Protein AF-A0A932UAL4-F1 (afdb_monomer)

Nearest PDB structures (foldseek):
  3nqn-assembly1_B  TM=3.119E-01  e=5.604E-02  Deinococcus radiodurans
  2ns9-assembly1_B  TM=3.049E-01  e=2.982E-01  Aeropyrum pernix
  8w02-assembly2_B  TM=1.697E-01  e=5.238E+00  Homo sapiens
  4exz-assembly2_B  TM=1.674E-01  e=8.444E+00  Homo sapiens

Radius of gyration: 13.74 Å; Cα contacts (8 Å, |Δi|>4): 210; chains: 1; bounding box: 36×24×42 Å

Foldseek 3Di:
DDKDKDFDFFKDFVVLVVLLQVVLVVDDLPVQWHWDDDPQKIWIWGRDPPPDDGDIDTFKIWGKAAQPPHHRMITRTMIIGDVVRVHDPVVVQVSSCVSSVHHGDD

Secondary structure (DSSP, 8-state):
-PPEEEEEEEEEEHHHHHHHHHHHTT--GGGSEEEEEETTEEEEEE----TT-----EEEEEEEEET-SSTTEEEEEEEEE-GGGT--HHHHHHHHHHHHTS----

Solvent-accessible surface area (backbone atoms only — not comparable to full-atom values): 5816 Å² total; per-residue (Å²): 131,84,67,48,74,48,79,49,72,33,77,41,50,34,73,47,51,50,47,21,56,59,40,34,79,65,48,60,55,92,78,44,36,38,46,47,79,57,95,51,29,42,36,33,30,44,35,56,91,58,81,100,50,89,61,69,48,76,13,31,39,39,35,44,43,75,51,28,98,39,82,68,21,17,23,34,48,36,41,35,25,23,64,91,66,72,22,43,70,70,55,53,56,51,50,50,20,63,38,56,72,44,88,72,85,115

Structure (mmCIF, N/CA/C/O backbone):
data_AF-A0A932UAL4-F1
#
_entry.id   AF-A0A932UAL4-F1
#
loop_
_atom_site.group_PDB
_atom_site.id
_atom_site.type_symbol
_atom_site.label_atom_id
_atom_site.label_alt_id
_atom_site.label_comp_id
_atom_site.label_asym_id
_atom_site.label_entity_id
_atom_site.label_seq_id
_atom_site.pdbx_PDB_ins_code
_atom_site.Cartn_x
_atom_site.Cartn_y
_atom_site.Cartn_z
_atom_site.occupancy
_atom_site.B_iso_or_equiv
_atom_site.auth_seq_id
_atom_site.auth_comp_id
_atom_site.auth_asym_id
_atom_site.auth_atom_id
_atom_site.pdbx_PDB_model_num
ATOM 1 N N . MET A 1 1 ? 24.072 -0.527 -3.529 1.00 58.94 1 MET A N 1
ATOM 2 C CA . MET A 1 1 ? 24.182 0.418 -2.388 1.00 58.94 1 MET A CA 1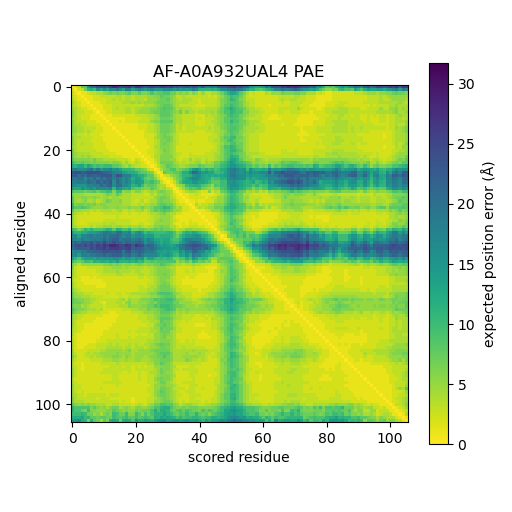
ATOM 3 C C . MET A 1 1 ? 22.874 0.351 -1.581 1.00 58.94 1 MET A C 1
ATOM 5 O O . MET A 1 1 ? 22.038 -0.461 -1.969 1.00 58.94 1 MET A O 1
ATOM 9 N N . PRO A 1 2 ? 22.669 1.034 -0.432 1.00 86.38 2 PRO A N 1
ATOM 10 C CA . PRO A 1 2 ? 21.528 0.695 0.417 1.00 86.38 2 PRO A CA 1
ATOM 11 C C . PRO A 1 2 ? 20.217 1.286 -0.112 1.00 86.38 2 PRO A C 1
ATOM 13 O O . PRO A 1 2 ? 20.175 2.414 -0.605 1.00 86.38 2 PRO A O 1
ATOM 16 N N . TRP A 1 3 ? 19.147 0.508 0.034 1.00 93.19 3 TRP A N 1
ATOM 17 C CA . TRP A 1 3 ? 17.776 0.991 -0.068 1.00 93.19 3 TRP A CA 1
ATOM 18 C C . TRP A 1 3 ? 17.570 2.223 0.822 1.00 93.19 3 TRP A C 1
ATOM 20 O O . TRP A 1 3 ? 18.144 2.326 1.908 1.00 93.19 3 TRP A O 1
ATOM 30 N N . GLN A 1 4 ? 16.738 3.151 0.360 1.00 96.44 4 GLN A N 1
ATOM 31 C CA . GLN A 1 4 ? 16.277 4.287 1.148 1.00 96.44 4 GLN A CA 1
ATOM 32 C C . GLN A 1 4 ? 14.957 3.930 1.829 1.00 96.44 4 GLN A C 1
ATOM 34 O O . GLN A 1 4 ? 14.161 3.156 1.297 1.00 96.44 4 GLN A O 1
ATOM 39 N N . SER A 1 5 ? 14.715 4.497 3.010 1.00 96.38 5 SER A N 1
ATOM 40 C CA . SER A 1 5 ? 13.485 4.257 3.760 1.00 96.38 5 SER A CA 1
ATOM 41 C C . SER A 1 5 ? 13.078 5.474 4.571 1.00 96.38 5 SER A C 1
ATOM 43 O O . SER A 1 5 ? 13.948 6.167 5.105 1.00 96.38 5 SER A O 1
ATOM 45 N N . ARG A 1 6 ? 11.772 5.671 4.763 1.00 95.81 6 ARG A N 1
ATOM 46 C CA . ARG A 1 6 ? 11.257 6.599 5.774 1.00 95.81 6 ARG A CA 1
ATOM 47 C C . ARG A 1 6 ? 9.986 6.089 6.457 1.00 95.81 6 ARG A C 1
ATOM 49 O O . ARG A 1 6 ? 9.200 5.375 5.825 1.00 95.81 6 ARG A O 1
ATOM 56 N N . PRO A 1 7 ? 9.728 6.506 7.708 1.00 95.75 7 PRO A N 1
ATOM 57 C CA . PRO A 1 7 ? 8.405 6.384 8.305 1.00 95.75 7 PRO A CA 1
ATOM 58 C C . PRO A 1 7 ? 7.357 7.160 7.491 1.00 95.75 7 PRO A C 1
ATOM 60 O O . PRO A 1 7 ? 7.621 8.272 7.021 1.00 95.75 7 PRO A O 1
ATOM 63 N N . ALA A 1 8 ? 6.171 6.572 7.331 1.00 91.81 8 ALA A N 1
ATOM 64 C CA . ALA A 1 8 ? 5.026 7.212 6.676 1.00 91.81 8 ALA A CA 1
ATOM 65 C C . ALA A 1 8 ? 3.962 7.657 7.688 1.00 91.81 8 ALA A C 1
ATOM 67 O O . ALA A 1 8 ? 3.466 8.771 7.584 1.00 91.81 8 ALA A O 1
ATOM 68 N N . ASN A 1 9 ? 3.647 6.816 8.680 1.00 93.38 9 ASN A N 1
ATOM 69 C CA . ASN A 1 9 ? 2.636 7.073 9.716 1.00 93.38 9 ASN A CA 1
ATOM 70 C C . ASN A 1 9 ? 1.271 7.525 9.161 1.00 93.38 9 ASN A C 1
ATOM 72 O O . ASN A 1 9 ? 0.571 8.331 9.774 1.00 93.38 9 ASN A O 1
ATOM 76 N N . VAL A 1 10 ? 0.881 7.004 7.995 1.00 93.00 10 VAL A N 1
ATOM 77 C CA . VAL A 1 10 ? -0.391 7.361 7.357 1.00 93.00 10 VAL A CA 1
ATOM 78 C C . VAL A 1 10 ? -1.478 6.419 7.845 1.00 93.00 10 VAL A C 1
ATOM 80 O O . VAL A 1 10 ? -1.412 5.218 7.595 1.00 93.00 10 VAL A O 1
ATOM 83 N N . ILE A 1 11 ? -2.501 6.966 8.495 1.00 94.50 11 ILE A N 1
ATOM 84 C CA . ILE A 1 11 ? -3.647 6.193 8.979 1.00 94.50 11 ILE A CA 1
ATOM 85 C C . ILE A 1 11 ? -4.736 6.168 7.905 1.00 94.50 11 ILE A C 1
ATOM 87 O O . ILE A 1 11 ? -5.149 7.204 7.381 1.00 94.50 11 ILE A O 1
ATOM 91 N N . LEU A 1 12 ? -5.222 4.972 7.592 1.00 93.56 12 LEU A N 1
ATOM 92 C CA . LEU A 1 12 ? -6.290 4.713 6.636 1.00 93.56 12 LEU A CA 1
ATOM 93 C C . LEU A 1 12 ? -7.363 3.832 7.276 1.00 93.56 12 LEU A C 1
ATOM 95 O O . LEU A 1 12 ? -7.089 3.029 8.161 1.00 93.56 12 LEU A O 1
ATOM 99 N N . GLU A 1 13 ? -8.592 3.921 6.777 1.00 94.81 13 GLU A N 1
ATOM 100 C CA . GLU A 1 13 ? -9.610 2.914 7.081 1.00 94.81 13 GLU A CA 1
ATOM 101 C C . GLU A 1 13 ? -9.185 1.553 6.518 1.00 94.81 13 GLU A C 1
ATOM 103 O O . GLU A 1 13 ? -8.719 1.466 5.374 1.00 94.81 13 GLU A O 1
ATOM 108 N N . ILE A 1 14 ? -9.438 0.475 7.262 1.00 93.94 14 ILE A N 1
ATOM 109 C CA . ILE A 1 14 ? -9.126 -0.887 6.814 1.00 93.94 14 ILE A CA 1
ATOM 110 C C . ILE A 1 14 ? -9.854 -1.234 5.508 1.00 93.94 14 ILE A C 1
ATOM 112 O O . ILE A 1 14 ? -9.301 -1.914 4.649 1.00 93.94 14 ILE A O 1
ATOM 116 N N . ALA A 1 15 ? -11.050 -0.674 5.291 1.00 92.38 15 ALA A N 1
ATOM 117 C CA . ALA A 1 15 ? -11.788 -0.795 4.035 1.00 92.38 15 ALA A CA 1
ATOM 118 C C . ALA A 1 15 ? -11.028 -0.187 2.841 1.00 92.38 15 ALA A C 1
ATOM 120 O O . ALA A 1 15 ? -11.099 -0.689 1.721 1.00 92.38 15 ALA A O 1
ATOM 121 N N . THR A 1 16 ? -10.265 0.888 3.058 1.00 92.81 16 THR A N 1
ATOM 122 C CA . THR A 1 16 ? -9.403 1.469 2.019 1.00 92.81 16 THR A CA 1
ATOM 123 C C . THR A 1 16 ? -8.217 0.560 1.727 1.00 92.81 16 THR A C 1
ATOM 125 O O . THR A 1 16 ? -7.937 0.298 0.561 1.00 92.81 16 THR A O 1
ATOM 128 N N . VAL A 1 17 ? -7.579 0.008 2.758 1.00 91.69 17 VAL A N 1
ATOM 129 C CA . VAL A 1 17 ? -6.469 -0.942 2.590 1.00 91.69 17 VAL A CA 1
ATOM 130 C C . VAL A 1 17 ? -6.915 -2.237 1.913 1.00 91.69 17 VAL A C 1
ATOM 132 O O . VAL A 1 17 ? -6.210 -2.740 1.043 1.00 91.69 17 VAL A O 1
ATOM 135 N N . ASN A 1 18 ? -8.101 -2.754 2.229 1.00 91.38 18 ASN A N 1
ATOM 136 C CA . ASN A 1 18 ? -8.646 -3.931 1.552 1.00 91.38 18 ASN A CA 1
ATOM 137 C C . ASN A 1 18 ? -8.857 -3.666 0.055 1.00 91.38 18 ASN A C 1
ATOM 139 O O . ASN A 1 18 ? -8.411 -4.462 -0.767 1.00 91.38 18 ASN A O 1
ATOM 143 N N . ARG A 1 19 ? -9.389 -2.492 -0.314 1.00 89.75 19 ARG A N 1
ATOM 144 C CA . ARG A 1 19 ? -9.478 -2.074 -1.725 1.00 89.75 19 ARG A CA 1
ATOM 145 C C . ARG A 1 19 ? -8.108 -1.940 -2.392 1.00 89.75 19 ARG A C 1
ATOM 147 O O . ARG A 1 19 ? -7.962 -2.309 -3.555 1.00 89.75 19 ARG A O 1
ATOM 154 N N . MET A 1 20 ? -7.098 -1.437 -1.676 1.00 90.56 20 MET A N 1
ATOM 155 C CA . MET A 1 20 ? -5.721 -1.403 -2.187 1.00 90.56 20 MET A CA 1
ATOM 156 C C . MET A 1 20 ? -5.222 -2.819 -2.491 1.00 90.56 20 MET A C 1
ATOM 158 O O . MET A 1 20 ? -4.716 -3.053 -3.584 1.00 90.56 20 MET A O 1
ATOM 162 N N . ARG A 1 21 ? -5.411 -3.770 -1.566 1.00 88.69 21 ARG A N 1
ATOM 163 C CA . ARG A 1 21 ? -5.008 -5.177 -1.733 1.00 88.69 21 ARG A CA 1
ATOM 164 C C . ARG A 1 21 ? -5.719 -5.846 -2.909 1.00 88.69 21 ARG A C 1
ATOM 166 O O . ARG A 1 21 ? -5.069 -6.492 -3.720 1.00 88.69 21 ARG A O 1
ATOM 173 N N . GLU A 1 22 ? -7.023 -5.633 -3.056 1.00 87.56 22 GLU A N 1
ATOM 174 C CA . GLU A 1 22 ? -7.787 -6.130 -4.209 1.00 87.56 22 GLU A CA 1
ATOM 175 C C . GLU A 1 22 ? -7.221 -5.601 -5.535 1.00 87.56 22 GLU A C 1
ATOM 177 O O . GLU A 1 22 ? -7.050 -6.354 -6.492 1.00 87.56 22 GLU A O 1
ATOM 182 N N . ARG A 1 23 ? -6.868 -4.312 -5.584 1.00 84.75 23 ARG A N 1
ATOM 183 C CA . ARG A 1 23 ? -6.315 -3.670 -6.784 1.00 84.75 23 ARG A CA 1
ATOM 184 C C . ARG A 1 23 ? -4.878 -4.064 -7.090 1.00 84.75 23 ARG A C 1
ATOM 186 O O . ARG A 1 23 ? -4.526 -4.106 -8.267 1.00 84.75 23 ARG A O 1
ATOM 193 N N . VAL A 1 24 ? -4.070 -4.390 -6.076 1.00 85.81 24 VAL A N 1
ATOM 194 C CA . VAL A 1 24 ? -2.720 -4.952 -6.265 1.00 85.81 24 VAL A CA 1
ATOM 195 C C . VAL A 1 24 ? -2.787 -6.176 -7.179 1.00 85.81 24 VAL A C 1
ATOM 197 O O . VAL A 1 24 ? -2.002 -6.276 -8.116 1.00 85.81 24 VAL A O 1
ATOM 200 N N . HIS A 1 25 ? -3.780 -7.047 -6.984 1.00 74.69 25 HIS A N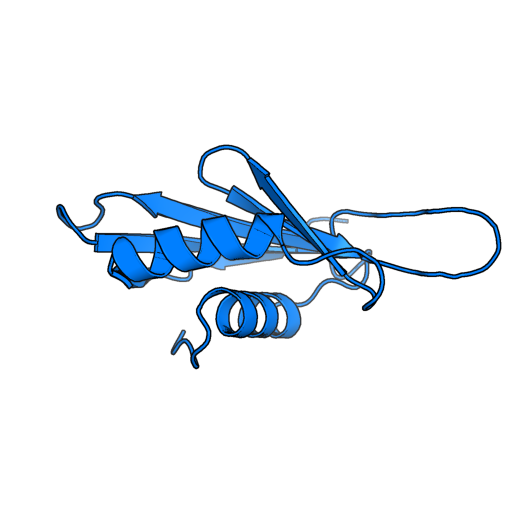 1
ATOM 201 C CA . HIS A 1 25 ? -3.959 -8.250 -7.800 1.00 74.69 25 HIS A CA 1
ATOM 202 C C . HIS A 1 25 ? -4.476 -7.985 -9.223 1.00 74.69 25 HIS A C 1
ATOM 204 O O . HIS A 1 25 ? -4.356 -8.852 -10.081 1.00 74.69 25 HIS A O 1
ATOM 210 N N . GLN A 1 26 ? -5.052 -6.809 -9.488 1.00 71.75 26 GLN A N 1
ATOM 211 C CA . GLN A 1 26 ? -5.643 -6.463 -10.787 1.00 71.75 26 GLN A CA 1
ATOM 212 C C . GLN A 1 26 ? -4.680 -5.705 -11.709 1.00 71.75 26 GLN A C 1
ATOM 214 O O . GLN A 1 26 ? -4.887 -5.668 -12.924 1.00 71.75 26 GLN A O 1
ATOM 219 N N . PHE A 1 27 ? -3.645 -5.060 -11.161 1.00 63.69 27 PHE A N 1
ATOM 220 C CA . PHE A 1 27 ? -2.760 -4.201 -11.944 1.00 63.69 27 PHE A CA 1
ATOM 221 C C . PHE A 1 27 ? -1.715 -5.037 -12.702 1.00 63.69 27 PHE A C 1
ATOM 223 O O . PHE A 1 27 ? -0.630 -5.341 -12.208 1.00 63.69 27 PHE A O 1
ATOM 230 N N . HIS A 1 28 ? -2.074 -5.433 -13.924 1.00 60.19 28 HIS A N 1
ATOM 231 C CA . HIS A 1 28 ? -1.219 -6.211 -14.813 1.00 60.19 28 HIS A CA 1
ATOM 232 C C . HIS A 1 28 ? -0.188 -5.346 -15.557 1.00 60.19 28 HIS A C 1
ATOM 234 O O . HIS A 1 28 ? -0.520 -4.355 -16.208 1.00 60.19 28 HIS A O 1
ATOM 240 N N . VAL A 1 29 ? 1.049 -5.848 -15.517 1.00 52.88 29 VAL A N 1
ATOM 241 C CA . VAL A 1 29 ? 2.263 -5.675 -16.344 1.00 52.88 29 VAL A CA 1
ATOM 242 C C . VAL A 1 29 ? 2.161 -4.868 -17.657 1.00 52.88 29 VAL A C 1
ATOM 244 O O . VAL A 1 29 ? 3.113 -4.181 -18.015 1.00 52.88 29 VAL A O 1
ATOM 247 N N . GLN A 1 30 ? 1.033 -4.894 -18.374 1.00 50.44 30 GLN A N 1
ATOM 248 C CA . GLN A 1 30 ? 0.855 -4.218 -19.669 1.00 50.44 30 GLN A CA 1
ATOM 249 C C . GLN A 1 30 ? 0.947 -2.682 -19.617 1.00 50.44 30 GLN A C 1
ATOM 251 O O . GLN A 1 30 ? 1.058 -2.048 -20.662 1.00 50.44 30 GLN A O 1
ATOM 256 N N . ARG A 1 31 ? 0.919 -2.070 -18.425 1.00 51.53 31 ARG A N 1
ATOM 257 C CA . ARG A 1 31 ? 1.115 -0.619 -18.235 1.00 51.53 31 ARG A CA 1
ATOM 258 C C . ARG A 1 31 ? 2.454 -0.241 -17.584 1.00 51.53 31 ARG A C 1
ATOM 260 O O . ARG A 1 31 ? 2.581 0.875 -17.091 1.00 51.53 31 ARG A O 1
ATOM 267 N N . GLY A 1 32 ? 3.441 -1.142 -17.581 1.00 54.22 32 GLY A N 1
ATOM 268 C CA . GLY A 1 32 ? 4.814 -0.826 -17.151 1.00 54.22 32 GLY A CA 1
ATOM 269 C C . GLY A 1 32 ? 5.064 -0.878 -15.638 1.00 54.22 32 GLY A C 1
ATOM 270 O O . GLY A 1 32 ? 6.065 -0.356 -15.157 1.00 54.22 32 GLY A O 1
ATOM 271 N N . GLY A 1 33 ? 4.180 -1.518 -14.867 1.00 65.88 33 GLY A N 1
ATOM 272 C CA . GLY A 1 33 ? 4.374 -1.727 -13.430 1.00 65.88 33 GLY A CA 1
ATOM 273 C C . GLY A 1 33 ? 3.609 -2.944 -12.918 1.00 65.88 33 GLY A C 1
ATOM 274 O O . GLY A 1 33 ? 2.544 -3.275 -13.444 1.00 65.88 33 GLY A O 1
ATOM 275 N N . ARG A 1 34 ? 4.163 -3.613 -11.902 1.00 80.81 34 ARG A N 1
ATOM 276 C CA . ARG A 1 34 ? 3.542 -4.738 -11.187 1.00 80.81 34 ARG A CA 1
ATOM 277 C C . ARG A 1 34 ? 3.576 -4.460 -9.688 1.00 80.81 34 ARG A C 1
ATOM 279 O O . ARG A 1 34 ? 4.566 -3.940 -9.176 1.00 80.81 34 ARG A O 1
ATOM 286 N N . PHE A 1 35 ? 2.511 -4.855 -9.001 1.00 85.31 35 PHE A N 1
ATOM 287 C CA . PHE A 1 35 ? 2.462 -4.897 -7.546 1.00 85.31 35 PHE A CA 1
ATOM 288 C C . PHE A 1 35 ? 2.339 -6.347 -7.084 1.00 85.31 35 PHE A C 1
ATOM 290 O O . PHE A 1 35 ? 1.626 -7.122 -7.714 1.00 85.31 35 PHE A O 1
ATOM 297 N N . ASP A 1 36 ? 2.991 -6.700 -5.981 1.00 87.00 36 ASP A N 1
ATOM 298 C CA . ASP A 1 36 ? 2.730 -7.954 -5.271 1.00 87.00 36 ASP A CA 1
ATOM 299 C C . ASP A 1 36 ? 2.362 -7.650 -3.817 1.00 87.00 36 ASP A C 1
ATOM 301 O O . ASP A 1 36 ? 2.858 -6.692 -3.229 1.00 87.00 36 ASP A O 1
ATOM 305 N N . LEU A 1 37 ? 1.500 -8.476 -3.225 1.00 86.31 37 LEU A N 1
ATOM 306 C CA . LEU A 1 37 ? 1.184 -8.417 -1.800 1.00 86.31 37 LEU A CA 1
ATOM 307 C C . LEU A 1 37 ? 1.859 -9.592 -1.091 1.00 86.31 37 LEU A C 1
ATOM 309 O O . LEU A 1 37 ? 1.525 -10.747 -1.350 1.00 86.31 37 LEU A O 1
ATOM 313 N N . LEU A 1 38 ? 2.772 -9.292 -0.169 1.00 88.06 38 LEU A N 1
ATOM 314 C CA . LEU A 1 38 ? 3.419 -10.270 0.700 1.00 88.06 38 LEU A CA 1
ATOM 315 C C . LEU A 1 38 ? 3.069 -9.960 2.157 1.00 88.06 38 LEU A C 1
ATOM 317 O O . LEU A 1 38 ? 3.631 -9.049 2.762 1.00 88.06 38 LEU A O 1
ATOM 321 N N . ALA A 1 39 ? 2.130 -10.725 2.719 1.00 88.31 39 ALA A N 1
ATOM 322 C CA . ALA A 1 39 ? 1.578 -10.504 4.057 1.00 88.31 39 ALA A CA 1
ATOM 323 C C . ALA A 1 39 ? 1.073 -9.056 4.257 1.00 88.31 39 ALA A C 1
ATOM 325 O O . ALA A 1 39 ? 0.012 -8.688 3.754 1.00 88.31 39 ALA A O 1
ATOM 326 N N . SER A 1 40 ? 1.827 -8.237 4.990 1.00 90.44 40 SER A N 1
ATOM 327 C CA . SER A 1 40 ? 1.542 -6.831 5.296 1.00 90.44 40 SER A CA 1
ATOM 328 C C . SER A 1 40 ? 2.265 -5.835 4.383 1.00 90.44 40 SER A C 1
ATOM 330 O O . SER A 1 40 ? 2.181 -4.631 4.615 1.00 90.44 40 SER A O 1
ATOM 332 N N . VAL A 1 41 ? 2.977 -6.300 3.356 1.00 93.06 41 VAL A N 1
ATOM 333 C CA . VAL A 1 41 ? 3.831 -5.457 2.511 1.00 93.06 41 VAL A CA 1
ATOM 334 C C . VAL A 1 41 ? 3.351 -5.483 1.068 1.00 93.06 41 VAL A C 1
ATOM 336 O O . VAL A 1 41 ? 3.186 -6.552 0.482 1.00 93.06 41 VAL A O 1
ATOM 339 N N . ILE A 1 42 ? 3.154 -4.304 0.482 1.00 91.25 42 ILE A N 1
ATOM 340 C CA . ILE A 1 42 ? 2.943 -4.155 -0.960 1.00 91.25 42 ILE A CA 1
ATOM 341 C C . ILE A 1 42 ? 4.301 -3.883 -1.604 1.00 91.25 42 ILE A C 1
ATOM 343 O O . ILE A 1 42 ? 4.933 -2.869 -1.313 1.00 91.25 42 ILE A O 1
ATOM 347 N N . LEU A 1 43 ? 4.743 -4.786 -2.472 1.00 91.38 43 LEU A N 1
ATOM 348 C CA . LEU A 1 43 ? 5.959 -4.662 -3.267 1.00 91.38 43 LEU A CA 1
ATOM 349 C C . LEU A 1 43 ? 5.637 -3.995 -4.602 1.00 91.38 43 LEU A C 1
ATOM 351 O O . LEU A 1 43 ? 4.631 -4.317 -5.233 1.00 91.38 43 LEU A O 1
ATOM 355 N N . ILE A 1 44 ? 6.507 -3.091 -5.039 1.00 88.56 44 ILE A N 1
ATOM 356 C CA . ILE A 1 44 ? 6.427 -2.394 -6.322 1.00 88.56 44 ILE A CA 1
ATOM 357 C C . ILE A 1 44 ? 7.581 -2.870 -7.189 1.00 88.56 44 ILE A C 1
ATOM 359 O O . ILE A 1 44 ? 8.738 -2.807 -6.774 1.00 88.56 44 ILE A O 1
ATOM 363 N N . TRP A 1 45 ? 7.267 -3.293 -8.406 1.00 86.44 45 TRP A N 1
ATOM 364 C CA . TRP A 1 45 ? 8.237 -3.765 -9.385 1.00 86.44 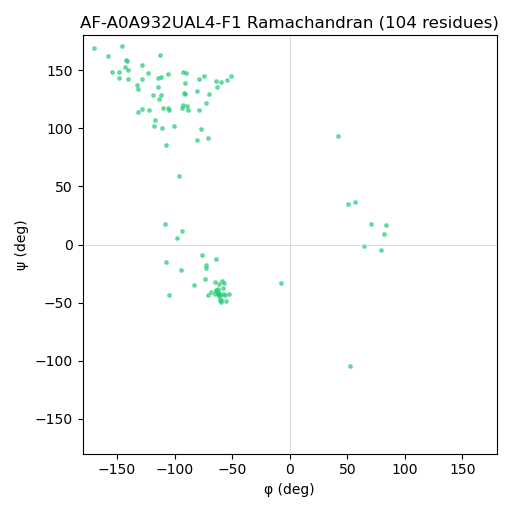45 TRP A CA 1
ATOM 365 C C . TRP A 1 45 ? 8.351 -2.799 -10.559 1.00 86.44 45 TRP A C 1
ATOM 367 O O . TRP A 1 45 ? 7.342 -2.249 -11.018 1.00 86.44 45 TRP A O 1
ATOM 377 N N . SER A 1 46 ? 9.561 -2.650 -11.093 1.00 78.44 46 SER A N 1
ATOM 378 C CA . SER A 1 46 ? 9.761 -2.034 -12.403 1.00 78.44 46 SER A CA 1
ATOM 379 C C . SER A 1 46 ? 9.237 -2.967 -13.496 1.00 78.44 46 SER A C 1
ATOM 381 O O . SER A 1 46 ? 9.543 -4.160 -13.529 1.00 78.44 46 SER A O 1
ATOM 383 N N . GLY A 1 47 ? 8.404 -2.431 -14.388 1.00 65.25 47 GLY A N 1
ATOM 384 C CA . GLY A 1 47 ? 7.998 -3.105 -15.616 1.00 65.25 47 GLY A CA 1
ATOM 385 C C . GLY A 1 47 ? 8.681 -2.447 -16.804 1.00 65.25 47 GLY A C 1
ATOM 386 O O . GLY A 1 47 ? 8.104 -1.556 -17.418 1.00 65.25 47 GLY A O 1
ATOM 387 N N . ALA A 1 48 ? 9.903 -2.869 -17.116 1.00 55.22 48 ALA A N 1
ATOM 388 C CA . ALA A 1 48 ? 10.578 -2.496 -18.353 1.00 55.22 48 ALA A CA 1
ATOM 389 C C . ALA A 1 48 ? 10.195 -3.519 -19.439 1.00 55.22 48 ALA A C 1
ATOM 391 O O . ALA A 1 48 ? 10.454 -4.715 -19.299 1.00 55.22 48 ALA A O 1
ATOM 392 N N . LEU A 1 49 ? 9.506 -3.066 -20.488 1.00 52.94 49 LEU A N 1
ATOM 393 C CA . LEU A 1 49 ? 9.147 -3.869 -21.662 1.00 52.94 49 LEU A CA 1
ATOM 394 C C . LEU A 1 49 ? 10.199 -3.613 -22.747 1.00 52.94 49 LEU A C 1
ATOM 396 O O . LEU A 1 49 ? 9.914 -3.136 -23.842 1.00 52.94 49 LEU A O 1
ATOM 400 N N . ASP A 1 50 ? 11.445 -3.912 -22.403 1.00 50.12 50 ASP A N 1
ATOM 401 C CA . ASP A 1 50 ? 12.611 -3.564 -23.196 1.00 50.12 50 ASP A CA 1
ATOM 402 C C . ASP A 1 50 ? 13.176 -4.875 -23.741 1.00 50.12 50 ASP A C 1
ATOM 404 O O . ASP A 1 50 ? 13.820 -5.634 -23.027 1.00 50.12 50 ASP A O 1
ATOM 408 N N . HIS A 1 51 ? 12.872 -5.165 -25.006 1.00 44.31 51 HIS A N 1
ATOM 409 C CA . HIS A 1 51 ? 13.552 -6.150 -25.852 1.00 44.31 51 HIS A CA 1
ATOM 410 C C . HIS A 1 51 ? 13.935 -7.493 -25.179 1.00 44.31 51 HIS A C 1
ATOM 412 O O . HIS A 1 51 ? 15.037 -7.683 -24.677 1.00 44.31 51 HIS A O 1
ATOM 418 N N . TRP A 1 52 ? 13.050 -8.488 -25.309 1.00 54.12 52 TRP A N 1
ATOM 419 C CA . TRP A 1 52 ? 13.347 -9.931 -25.201 1.00 54.12 52 TRP A CA 1
ATOM 420 C C . TRP A 1 52 ? 13.830 -10.484 -23.844 1.00 54.12 52 TRP A C 1
ATOM 422 O O . TRP A 1 52 ? 13.964 -11.701 -23.723 1.00 54.12 52 TRP A O 1
ATOM 432 N N . VAL A 1 53 ? 13.997 -9.661 -22.802 1.00 51.09 53 VAL A N 1
ATOM 433 C CA . VAL A 1 53 ? 14.275 -10.121 -21.430 1.00 51.09 53 VAL A CA 1
ATOM 434 C C . VAL A 1 53 ? 13.344 -9.411 -20.451 1.00 51.09 53 VAL A C 1
ATOM 436 O O . VAL A 1 53 ? 13.452 -8.209 -20.234 1.00 51.09 53 VAL A O 1
ATOM 439 N N . PHE A 1 54 ? 12.439 -10.162 -19.817 1.00 53.16 54 PHE A N 1
ATOM 440 C CA . PHE A 1 54 ? 11.658 -9.655 -18.686 1.00 53.16 54 PHE A CA 1
ATOM 441 C C . PHE A 1 54 ? 12.592 -9.508 -17.481 1.00 53.16 54 PHE A C 1
ATOM 443 O O . PHE A 1 54 ? 12.805 -10.465 -16.737 1.00 53.16 54 PHE A O 1
ATOM 450 N N . LYS A 1 55 ? 13.187 -8.327 -17.296 1.00 61.09 55 LYS A N 1
ATOM 451 C CA . LYS A 1 55 ? 13.876 -8.001 -16.048 1.00 61.09 55 LYS A CA 1
ATOM 452 C C . LYS A 1 55 ? 12.957 -7.133 -15.199 1.00 61.09 55 LYS A C 1
ATOM 454 O O . LYS A 1 55 ? 12.780 -5.951 -15.469 1.00 61.09 55 LYS A O 1
ATOM 459 N N . SER A 1 56 ? 12.339 -7.755 -14.200 1.00 74.19 56 SER A N 1
ATOM 460 C CA . SER A 1 56 ? 11.562 -7.067 -13.173 1.00 74.19 56 SER A CA 1
ATOM 461 C C . SER A 1 56 ? 12.379 -7.033 -11.890 1.00 74.19 56 SER A C 1
ATOM 463 O O . SER A 1 56 ? 12.636 -8.087 -11.306 1.00 74.19 56 SER A O 1
ATOM 465 N N . ASP A 1 57 ? 12.758 -5.840 -11.447 1.00 84.12 57 ASP A N 1
ATOM 466 C CA . ASP A 1 57 ? 13.413 -5.636 -10.158 1.00 84.12 57 ASP A CA 1
ATOM 467 C C . ASP A 1 57 ? 12.405 -5.015 -9.178 1.00 84.12 57 ASP A C 1
ATOM 469 O O . ASP A 1 57 ? 11.526 -4.243 -9.576 1.00 84.12 57 ASP A O 1
ATOM 473 N N . ILE A 1 58 ? 12.504 -5.352 -7.890 1.00 88.44 58 ILE A N 1
ATOM 474 C CA . ILE A 1 58 ? 11.715 -4.671 -6.857 1.00 88.44 58 ILE A CA 1
ATOM 475 C C . ILE A 1 58 ? 12.316 -3.279 -6.674 1.00 88.44 58 ILE A C 1
ATOM 477 O O . ILE A 1 58 ? 13.495 -3.140 -6.355 1.00 88.44 58 ILE A O 1
ATOM 481 N N . ILE A 1 59 ? 11.494 -2.254 -6.870 1.00 90.31 59 ILE A N 1
ATOM 482 C CA . ILE A 1 59 ? 11.904 -0.849 -6.797 1.00 90.31 59 ILE A CA 1
ATOM 483 C C . ILE A 1 59 ? 11.391 -0.146 -5.544 1.00 90.31 59 ILE A C 1
ATOM 485 O O . ILE A 1 59 ? 11.880 0.933 -5.206 1.00 90.31 59 ILE A O 1
ATOM 489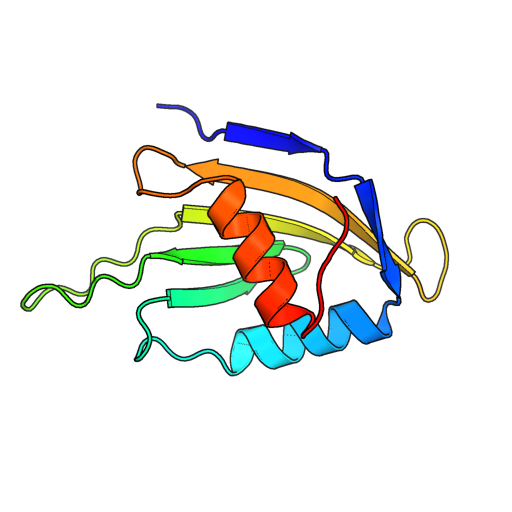 N N . GLY A 1 60 ? 10.424 -0.747 -4.846 1.00 93.62 60 GLY A N 1
ATOM 490 C CA . GLY A 1 60 ? 9.969 -0.242 -3.562 1.00 93.62 60 GLY A CA 1
ATOM 491 C C . GLY A 1 60 ? 9.028 -1.167 -2.800 1.00 93.62 60 GLY A C 1
ATOM 492 O O . GLY A 1 60 ? 8.538 -2.165 -3.328 1.00 93.62 60 GLY A O 1
ATOM 493 N N . ALA A 1 61 ? 8.786 -0.813 -1.543 1.00 95.19 61 ALA A N 1
ATOM 494 C CA . ALA A 1 61 ? 7.931 -1.520 -0.607 1.00 95.19 61 ALA A CA 1
ATOM 495 C C . ALA A 1 61 ? 7.116 -0.537 0.249 1.00 95.19 61 ALA A C 1
ATOM 497 O O . ALA A 1 61 ? 7.606 0.513 0.671 1.00 95.19 61 ALA A O 1
ATOM 498 N N . VAL A 1 62 ? 5.865 -0.903 0.523 1.00 95.06 62 VAL A N 1
ATOM 499 C CA . VAL A 1 62 ? 4.936 -0.173 1.393 1.00 95.06 62 VAL A CA 1
ATOM 500 C C . VAL A 1 62 ? 4.484 -1.111 2.505 1.00 95.06 62 VAL A C 1
ATOM 502 O O . VAL A 1 62 ? 3.827 -2.117 2.237 1.00 95.06 62 VAL A O 1
ATOM 505 N N . HIS A 1 63 ? 4.827 -0.788 3.749 1.00 96.38 63 HIS A N 1
ATOM 506 C CA . HIS A 1 63 ? 4.484 -1.593 4.922 1.00 96.38 63 HIS A CA 1
ATOM 507 C C . HIS A 1 63 ? 3.169 -1.130 5.539 1.00 96.38 63 HIS A C 1
ATOM 509 O O . HIS A 1 63 ? 3.001 0.061 5.796 1.00 96.38 63 HIS A O 1
ATOM 515 N N . ILE A 1 64 ? 2.256 -2.070 5.790 1.00 95.19 64 ILE A N 1
ATOM 516 C CA . ILE A 1 64 ? 0.905 -1.793 6.275 1.00 95.19 64 ILE A CA 1
ATOM 517 C C . ILE A 1 64 ? 0.584 -2.634 7.510 1.00 95.19 64 ILE A C 1
ATOM 519 O O . ILE A 1 64 ? 0.435 -3.852 7.443 1.00 95.19 64 ILE A O 1
ATOM 5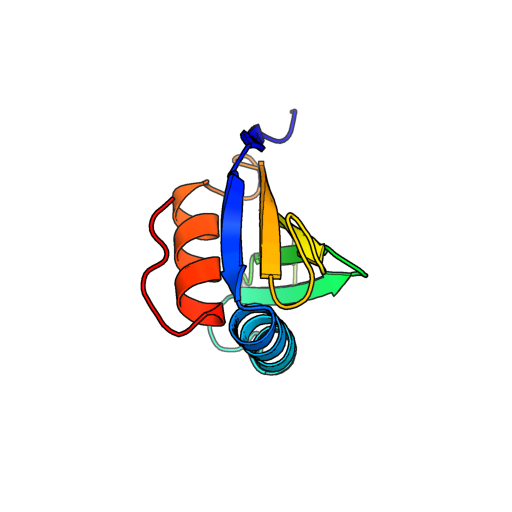23 N N . GLU A 1 65 ? 0.361 -1.969 8.629 1.00 95.25 65 GLU A N 1
ATOM 524 C CA . GLU A 1 65 ? -0.095 -2.572 9.877 1.00 95.25 65 GLU A CA 1
ATOM 525 C C . GLU A 1 65 ? -1.621 -2.502 9.941 1.00 95.25 65 GLU A C 1
ATOM 527 O O . GLU A 1 65 ? -2.202 -1.425 9.857 1.00 95.25 65 GLU A O 1
ATOM 532 N N . SER A 1 66 ? -2.294 -3.652 10.031 1.00 92.75 66 SER A N 1
ATOM 533 C CA . SER A 1 66 ? -3.762 -3.723 10.125 1.00 92.75 66 SER A CA 1
ATOM 534 C C . SER A 1 66 ? -4.220 -3.697 11.583 1.00 92.75 66 SER A C 1
ATOM 536 O O . SER A 1 66 ? -3.529 -4.238 12.440 1.00 92.75 66 SER A O 1
ATOM 538 N N . ASN A 1 67 ? -5.391 -3.112 11.844 1.00 91.75 67 ASN A N 1
ATOM 539 C CA . ASN A 1 67 ? -5.941 -2.882 13.187 1.00 91.75 67 ASN A CA 1
ATOM 540 C C . ASN A 1 67 ? -5.003 -2.061 14.087 1.00 91.75 67 ASN A C 1
ATOM 542 O O . ASN A 1 67 ? -4.893 -2.289 15.288 1.00 91.75 67 ASN A O 1
ATOM 546 N N . ALA A 1 68 ? -4.317 -1.095 13.474 1.00 91.25 68 ALA A N 1
ATOM 547 C CA . ALA A 1 68 ? -3.456 -0.131 14.138 1.00 91.25 68 ALA A CA 1
ATOM 548 C C . ALA A 1 68 ? -3.816 1.277 13.624 1.00 91.25 68 ALA A C 1
ATOM 550 O O . ALA A 1 68 ? -3.985 1.442 12.414 1.00 91.25 68 ALA A O 1
ATOM 551 N N . PRO A 1 69 ? -3.967 2.290 14.500 1.00 89.25 69 PRO A N 1
ATOM 552 C CA . PRO A 1 69 ? -3.823 2.228 15.961 1.00 89.25 69 PRO A CA 1
ATOM 553 C C . PRO A 1 69 ? -5.014 1.577 16.694 1.00 89.25 69 PRO A C 1
ATOM 555 O O . PRO A 1 69 ? -4.930 1.341 17.894 1.00 89.25 69 PRO A O 1
ATOM 558 N N . SER A 1 70 ? -6.116 1.301 15.997 1.00 93.31 70 SER A N 1
ATOM 559 C CA . SER A 1 70 ? -7.304 0.646 16.551 1.00 93.31 70 SER A CA 1
ATOM 560 C C . SER A 1 70 ? -7.970 -0.253 15.512 1.00 93.31 70 SER A C 1
ATOM 562 O O . SER A 1 70 ? -7.664 -0.177 14.317 1.00 93.31 70 SER A O 1
ATOM 564 N N . ASP A 1 71 ? -8.939 -1.049 15.954 1.00 93.75 71 ASP A N 1
ATOM 565 C CA . ASP A 1 71 ? -9.778 -1.855 15.070 1.00 93.75 71 ASP A CA 1
ATOM 566 C C . ASP A 1 71 ? -10.451 -0.996 13.992 1.00 93.75 71 ASP A C 1
ATOM 568 O O . ASP A 1 71 ? -10.854 0.147 14.227 1.00 93.75 71 ASP A O 1
ATOM 572 N N . GLY A 1 72 ? -10.539 -1.544 12.778 1.00 93.62 72 GLY A N 1
ATOM 573 C CA . GLY A 1 72 ? -11.110 -0.843 11.626 1.00 93.62 72 GLY A CA 1
ATOM 574 C C . GLY A 1 72 ? -10.166 0.161 10.952 1.00 93.62 72 GLY A C 1
ATOM 575 O O . GLY A 1 72 ? -10.511 0.691 9.893 1.00 93.62 72 GLY A O 1
ATOM 576 N N . LEU A 1 73 ? -8.968 0.382 11.500 1.00 95.56 73 LEU A N 1
ATOM 577 C CA . LEU A 1 73 ? -7.923 1.220 10.913 1.00 95.56 73 LEU A CA 1
ATOM 578 C C . LEU A 1 73 ? -6.712 0.393 10.474 1.00 95.56 73 LEU A C 1
ATOM 580 O O . LEU A 1 73 ? -6.529 -0.761 10.861 1.00 95.56 73 LEU A O 1
ATOM 584 N N . ALA A 1 74 ? -5.885 0.991 9.630 1.00 95.56 74 ALA A N 1
ATOM 585 C CA . ALA A 1 74 ? -4.570 0.492 9.284 1.00 95.56 74 ALA A CA 1
ATOM 586 C C . ALA A 1 74 ? -3.580 1.653 9.173 1.00 95.56 74 ALA A C 1
ATOM 588 O O . ALA A 1 74 ? -3.945 2.749 8.744 1.00 95.56 74 ALA A O 1
ATOM 589 N N . THR A 1 75 ? -2.315 1.377 9.463 1.00 96.12 75 THR A N 1
ATOM 590 C CA . THR A 1 75 ? -1.225 2.344 9.353 1.00 96.12 75 THR A CA 1
ATOM 591 C C . THR A 1 75 ? -0.274 1.919 8.250 1.00 96.12 75 THR A C 1
ATOM 593 O O . THR A 1 75 ? 0.271 0.819 8.284 1.00 96.12 75 THR A O 1
ATOM 596 N N . ILE A 1 76 ? -0.017 2.804 7.289 1.00 95.19 76 ILE A N 1
ATOM 597 C CA . ILE A 1 76 ? 1.164 2.690 6.437 1.00 95.19 76 ILE A CA 1
ATOM 598 C C . ILE A 1 76 ? 2.351 3.172 7.266 1.00 95.19 76 ILE A C 1
ATOM 600 O O . ILE A 1 76 ? 2.542 4.377 7.447 1.00 95.19 76 ILE A O 1
ATOM 604 N N . SER A 1 77 ? 3.113 2.238 7.829 1.00 96.06 77 SER A N 1
ATOM 605 C CA . SER A 1 77 ? 4.156 2.566 8.802 1.00 96.06 77 SER A CA 1
ATOM 606 C C . SER A 1 77 ? 5.456 2.992 8.135 1.00 96.06 77 SER A C 1
ATOM 608 O O . SER A 1 77 ? 6.127 3.906 8.618 1.00 96.06 77 SER A O 1
ATOM 610 N N . ARG A 1 78 ? 5.792 2.405 6.983 1.00 96.75 78 ARG A N 1
ATOM 611 C CA . ARG A 1 78 ? 7.080 2.634 6.323 1.00 96.75 78 ARG A CA 1
ATOM 612 C C . ARG A 1 78 ? 6.995 2.548 4.806 1.00 96.75 78 ARG A C 1
ATOM 614 O O . ARG A 1 78 ? 6.293 1.697 4.260 1.00 96.75 78 ARG A O 1
ATOM 621 N N . LEU A 1 79 ? 7.773 3.407 4.155 1.00 96.56 79 LEU A N 1
ATOM 622 C CA . LEU A 1 79 ? 8.045 3.391 2.722 1.00 96.56 79 LEU A CA 1
ATOM 623 C C . LEU A 1 79 ? 9.523 3.076 2.501 1.00 96.56 79 LEU A C 1
ATOM 625 O O . LEU A 1 79 ? 10.370 3.670 3.170 1.00 96.56 79 LEU A O 1
ATOM 629 N N . GLU A 1 80 ? 9.829 2.189 1.559 1.00 96.88 80 GLU A N 1
ATOM 630 C CA . GLU A 1 80 ? 11.201 1.857 1.166 1.00 96.88 80 GLU A CA 1
ATOM 631 C C . GLU A 1 80 ? 11.337 1.859 -0.357 1.00 96.88 80 GLU A C 1
ATOM 633 O O . GLU A 1 80 ? 10.457 1.350 -1.047 1.00 96.88 80 GLU A O 1
ATOM 638 N N . TRP A 1 81 ? 12.417 2.420 -0.899 1.00 95.44 81 TRP A N 1
ATOM 639 C CA . TRP A 1 81 ? 12.694 2.427 -2.339 1.00 95.44 81 TRP A CA 1
ATOM 640 C C . TRP A 1 81 ? 14.171 2.253 -2.637 1.00 95.44 81 TRP A C 1
ATOM 642 O O . TRP A 1 81 ? 15.037 2.572 -1.822 1.00 95.44 81 TRP A O 1
ATOM 652 N N . SER A 1 82 ? 14.456 1.822 -3.862 1.00 93.38 82 SER A N 1
ATOM 653 C CA . SER A 1 82 ? 15.819 1.749 -4.359 1.00 93.38 82 SER A CA 1
ATOM 654 C C . SER A 1 82 ? 16.045 2.666 -5.561 1.00 93.38 82 SER A C 1
ATOM 656 O O . SER A 1 82 ? 15.613 2.334 -6.670 1.00 93.38 82 SER A O 1
ATOM 658 N N . PRO A 1 83 ? 16.773 3.787 -5.381 1.00 91.00 83 PRO A N 1
ATOM 659 C CA . PRO A 1 83 ? 17.159 4.666 -6.485 1.00 91.00 83 PRO A CA 1
ATOM 660 C C . PRO A 1 83 ? 17.959 3.956 -7.582 1.00 91.00 83 PRO A C 1
ATOM 662 O O . PRO A 1 83 ? 17.800 4.271 -8.757 1.00 91.00 83 PRO A O 1
ATOM 665 N N . GLU A 1 84 ? 18.780 2.963 -7.220 1.00 88.88 84 GLU A N 1
ATOM 666 C CA . GLU A 1 84 ? 19.581 2.186 -8.177 1.00 88.88 84 GLU A CA 1
ATOM 667 C C . GLU A 1 84 ? 18.719 1.367 -9.138 1.00 88.88 84 GLU A C 1
ATOM 6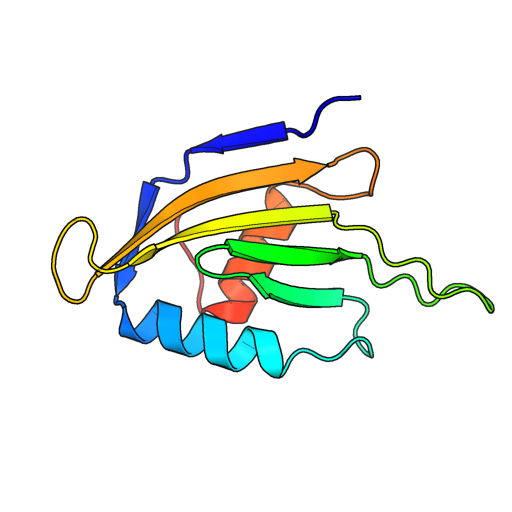69 O O . GLU A 1 84 ? 19.100 1.165 -10.287 1.00 88.88 84 GLU A O 1
ATOM 674 N N . GLN A 1 85 ? 17.558 0.898 -8.676 1.00 85.56 85 GLN A N 1
ATOM 675 C CA . GLN A 1 85 ? 16.600 0.180 -9.514 1.00 85.56 85 GLN A CA 1
ATOM 676 C C . GLN A 1 85 ? 15.536 1.121 -10.117 1.00 85.56 85 GLN A C 1
ATOM 678 O O . GLN A 1 85 ? 14.548 0.662 -10.683 1.00 85.56 85 GLN A O 1
ATOM 683 N N . GLY A 1 86 ? 15.732 2.442 -10.020 1.00 86.06 86 GLY A N 1
ATOM 684 C CA . GLY A 1 86 ? 14.816 3.457 -10.552 1.00 86.06 86 GLY A CA 1
ATOM 685 C C . GLY A 1 86 ? 13.614 3.762 -9.653 1.00 86.06 86 GLY A C 1
ATOM 686 O O . GLY A 1 86 ? 12.701 4.470 -10.070 1.00 86.06 86 GLY A O 1
ATOM 687 N N . GLY A 1 87 ? 13.597 3.248 -8.423 1.00 89.44 87 GLY A N 1
ATOM 688 C CA . GLY A 1 87 ? 12.595 3.577 -7.418 1.00 89.44 87 GLY A CA 1
ATOM 689 C C . GLY A 1 87 ? 12.801 4.970 -6.830 1.00 89.44 87 GLY A C 1
ATOM 690 O O . GLY A 1 87 ? 13.923 5.421 -6.607 1.00 89.44 87 GLY A O 1
ATOM 691 N N . SER A 1 88 ? 11.704 5.650 -6.518 1.00 92.50 88 SER A N 1
ATOM 692 C CA . SER A 1 88 ? 11.725 6.918 -5.788 1.00 92.50 88 SER A CA 1
ATOM 693 C C . SER A 1 88 ? 10.563 6.995 -4.808 1.00 92.50 88 SER A C 1
ATOM 695 O O . SER A 1 88 ? 9.528 6.350 -4.996 1.00 92.50 88 SER A O 1
ATOM 697 N N . GLU A 1 89 ? 10.701 7.836 -3.788 1.00 94.00 89 GLU A N 1
ATOM 698 C CA . GLU A 1 89 ? 9.607 8.119 -2.861 1.00 94.00 89 GLU A CA 1
ATOM 699 C C . GLU A 1 89 ? 8.357 8.636 -3.590 1.00 94.00 89 GLU A C 1
ATOM 701 O O . GLU A 1 89 ? 7.248 8.168 -3.344 1.00 94.00 89 GLU A O 1
ATOM 706 N N . ALA A 1 90 ? 8.530 9.547 -4.550 1.00 91.19 90 ALA A N 1
ATOM 707 C CA . ALA A 1 90 ? 7.424 10.084 -5.339 1.00 91.19 90 ALA A CA 1
ATOM 708 C C . ALA A 1 90 ? 6.655 8.980 -6.088 1.00 91.19 90 ALA A C 1
ATOM 710 O O . ALA A 1 90 ? 5.427 9.024 -6.1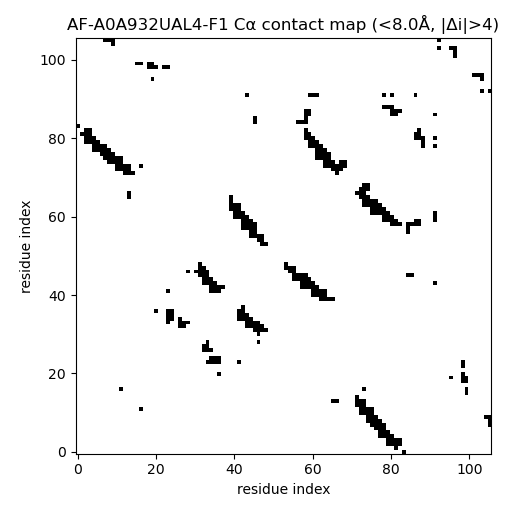73 1.00 91.19 90 ALA A O 1
ATOM 711 N N . MET A 1 91 ? 7.359 7.958 -6.588 1.00 88.50 91 MET A N 1
ATOM 712 C CA . MET A 1 91 ? 6.727 6.803 -7.229 1.00 88.50 91 MET A CA 1
ATOM 713 C C . MET A 1 91 ? 5.947 5.937 -6.241 1.00 88.50 91 MET A C 1
ATOM 715 O O . MET A 1 91 ? 4.844 5.508 -6.572 1.00 88.50 91 MET A O 1
ATOM 719 N N . LEU A 1 92 ? 6.473 5.707 -5.033 1.00 90.62 92 LEU A N 1
ATOM 720 C CA . LEU A 1 92 ? 5.745 5.004 -3.971 1.00 90.62 92 LEU A CA 1
ATOM 721 C C . LEU A 1 92 ? 4.457 5.736 -3.605 1.00 90.62 92 LEU A C 1
ATOM 723 O O . LEU A 1 92 ? 3.392 5.124 -3.592 1.00 90.62 92 LEU A O 1
ATOM 727 N N . LEU A 1 93 ? 4.536 7.046 -3.358 1.00 90.81 93 LEU A N 1
ATOM 728 C CA . LEU A 1 93 ? 3.371 7.879 -3.055 1.00 90.81 93 LEU A CA 1
ATOM 729 C C . LEU A 1 93 ? 2.326 7.760 -4.164 1.00 90.81 93 LEU A C 1
ATOM 731 O O . LEU A 1 93 ? 1.167 7.439 -3.901 1.00 90.81 93 LEU A O 1
ATOM 735 N N . ARG A 1 94 ? 2.757 7.903 -5.421 1.00 87.38 94 ARG A N 1
ATOM 736 C CA . ARG A 1 94 ? 1.869 7.783 -6.576 1.00 87.38 94 ARG A CA 1
ATOM 737 C C . ARG A 1 94 ? 1.239 6.396 -6.697 1.00 87.38 94 ARG A C 1
ATOM 739 O O . ARG A 1 94 ? 0.054 6.286 -7.006 1.00 87.38 94 ARG A O 1
ATOM 746 N N . ALA A 1 95 ? 2.004 5.338 -6.452 1.00 87.19 95 ALA A N 1
ATOM 747 C CA . ALA A 1 95 ? 1.493 3.975 -6.440 1.00 87.19 95 ALA A CA 1
ATOM 748 C C . ALA A 1 95 ? 0.427 3.777 -5.357 1.00 87.19 95 ALA A C 1
ATOM 750 O O . ALA A 1 95 ? -0.619 3.187 -5.626 1.00 87.19 95 ALA A O 1
ATOM 751 N N . MET A 1 96 ? 0.646 4.313 -4.155 1.00 88.69 96 MET A N 1
ATOM 752 C CA . MET A 1 96 ? -0.349 4.225 -3.091 1.00 88.69 96 MET A CA 1
ATOM 753 C C . MET A 1 96 ? -1.634 4.978 -3.450 1.00 88.69 96 MET A C 1
ATOM 755 O O . MET A 1 96 ? -2.717 4.449 -3.217 1.00 88.69 96 MET A O 1
ATOM 759 N N . GLU A 1 97 ? -1.546 6.159 -4.070 1.00 88.69 97 GLU A N 1
ATOM 760 C CA . GLU A 1 97 ? -2.726 6.890 -4.556 1.00 88.69 97 GLU A CA 1
ATOM 761 C C . GLU A 1 97 ? -3.522 6.089 -5.593 1.00 88.69 97 GLU A C 1
ATOM 763 O O . GLU A 1 97 ? -4.754 6.025 -5.533 1.00 88.69 97 GLU A O 1
ATOM 768 N N . LEU A 1 98 ? -2.821 5.450 -6.537 1.00 86.06 98 LEU A N 1
ATOM 769 C CA . LEU A 1 98 ? -3.433 4.595 -7.555 1.00 86.06 98 LEU A CA 1
ATOM 770 C C . LEU A 1 98 ? -4.171 3.418 -6.909 1.00 86.06 98 LEU A C 1
ATOM 772 O O . LEU A 1 98 ? -5.341 3.167 -7.218 1.00 86.06 98 LEU A O 1
ATOM 776 N N . LEU A 1 99 ? -3.520 2.733 -5.969 1.00 87.12 99 LEU A N 1
ATOM 777 C CA . LEU A 1 99 ? -4.113 1.611 -5.250 1.00 87.12 99 LEU A CA 1
ATOM 778 C C . LEU A 1 99 ? -5.295 2.062 -4.384 1.00 87.12 99 LEU A C 1
ATOM 780 O O . LEU A 1 99 ? -6.343 1.424 -4.407 1.00 87.12 99 LEU A O 1
ATOM 784 N N . ALA A 1 100 ? -5.187 3.186 -3.677 1.00 86.88 100 ALA A N 1
ATOM 785 C CA . ALA A 1 100 ? -6.269 3.704 -2.841 1.00 86.88 100 ALA A CA 1
ATOM 786 C C . ALA A 1 100 ? -7.428 4.297 -3.659 1.00 86.88 100 ALA A C 1
ATOM 788 O O . ALA A 1 100 ? -8.542 4.422 -3.150 1.00 86.88 100 ALA A O 1
ATOM 789 N N . GLY A 1 101 ? -7.189 4.669 -4.922 1.00 83.94 101 GLY A N 1
ATOM 790 C CA . GLY A 1 101 ? -8.175 5.338 -5.775 1.00 83.94 101 GLY A CA 1
ATOM 791 C C . GLY A 1 101 ? -8.470 6.772 -5.369 1.00 83.94 101 GLY A C 1
ATOM 792 O O . GLY A 1 101 ? -9.515 7.299 -5.741 1.00 83.94 101 GLY A O 1
ATOM 793 N N . ARG A 1 102 ? -7.587 7.376 -4.575 1.00 82.44 102 ARG A N 1
ATOM 794 C CA . ARG A 1 102 ? -7.694 8.743 -4.068 1.00 82.44 102 ARG A CA 1
ATOM 795 C C . ARG A 1 102 ? -6.315 9.256 -3.678 1.00 82.44 102 ARG A C 1
ATOM 797 O O . ARG A 1 102 ? -5.404 8.465 -3.450 1.00 82.44 102 ARG A O 1
ATOM 804 N N . LEU A 1 103 ? -6.194 10.573 -3.547 1.00 80.56 103 LEU A N 1
ATOM 805 C CA . LEU A 1 103 ? -4.990 11.198 -3.007 1.00 80.56 103 LEU A CA 1
ATOM 806 C C . LEU A 1 103 ? -4.772 10.759 -1.554 1.00 80.56 103 LEU A C 1
ATOM 808 O O . LEU A 1 103 ? -5.714 10.749 -0.755 1.00 80.56 103 LEU A O 1
ATOM 812 N N . ILE A 1 104 ? -3.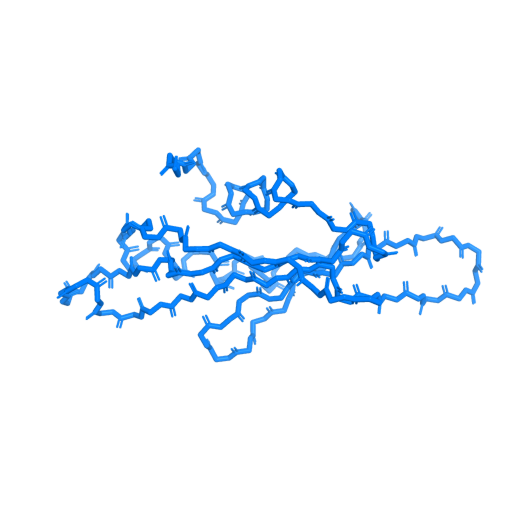528 10.426 -1.219 1.00 77.50 104 ILE A N 1
ATOM 813 C CA . ILE A 1 104 ? -3.108 10.105 0.143 1.00 77.50 104 ILE A CA 1
ATOM 814 C C . ILE A 1 104 ? -2.221 11.245 0.623 1.00 77.50 104 ILE A C 1
ATOM 816 O O . ILE A 1 104 ? -1.159 11.498 0.060 1.00 77.50 104 ILE A O 1
ATOM 820 N N . LYS A 1 105 ? -2.662 11.941 1.671 1.00 73.75 105 LYS A N 1
ATOM 821 C CA . LYS A 1 105 ? -1.840 12.958 2.329 1.00 73.75 105 LYS A CA 1
ATOM 822 C C . LYS A 1 105 ? -0.848 12.237 3.238 1.00 73.75 105 LYS A C 1
ATOM 824 O O . LYS A 1 105 ? -1.276 11.540 4.156 1.00 73.75 10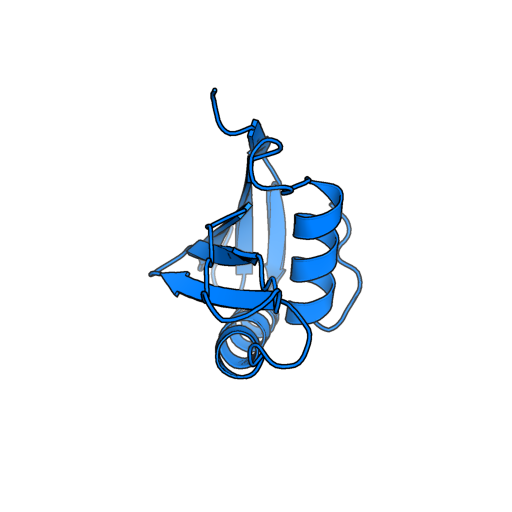5 LYS A O 1
ATOM 829 N N . CYS A 1 106 ? 0.433 12.371 2.915 1.00 67.88 106 CYS A N 1
ATOM 830 C CA . CYS A 1 106 ? 1.555 11.780 3.637 1.00 67.88 106 CYS A CA 1
ATOM 831 C C . CYS A 1 106 ? 2.400 12.868 4.290 1.00 67.88 106 CYS A C 1
ATOM 833 O O . CYS A 1 106 ? 2.339 14.020 3.801 1.00 67.88 106 CYS A O 1
#

pLDDT: mean 84.14, std 13.84, range [44.31, 96.88]

Mean predicted aligned error: 5.91 Å

Sequence (106 aa):
MPWQSRPANVILEIATVNRMRERVHQFHVQRGGRFDLLASVILIWSGALDHWVFKSDIIGAVHIESNAPSDGLATISRLEWSPEQGGSEAMLLRAMELLAGRLIKC